Protein AF-A0A0M0W754-F1 (afdb_monomer)

Mean predicted aligned error: 13.83 Å

Sequence (106 aa):
MIEKDYEMIVKIFEEYRSSYNVLHHQVEDVENETIIWSNSYLEIYPYQYELDQLPKPKIYKKEPKSKEGIIVNKLKNNELYFSYNAENKGWGSSFIINETEKKICS

Solvent-accessible surface area (backbone atoms only — not comparable to full-atom values): 6503 Å² total; per-residue (Å²): 110,70,67,61,54,49,54,51,52,51,51,53,50,52,54,53,50,52,54,46,52,55,52,48,54,58,54,56,59,58,72,70,49,48,78,43,35,22,60,44,87,82,77,94,65,92,68,54,75,76,52,69,76,46,82,77,73,54,74,40,98,56,87,65,91,65,41,80,69,25,24,41,34,35,19,51,94,88,38,76,41,38,35,30,30,60,75,41,92,78,53,82,60,46,75,54,76,75,72,84,77,74,74,78,88,126

pLDDT: mean 72.23, std 15.04, range [30.61, 91.88]

Nearest PDB structures (foldseek):
  6h6d-assembly2_D  TM=4.540E-01  e=2.390E+00  Mus musculus
  6h6h-assembly2_D  TM=4.563E-01  e=3.980E+00  Mus musculus
  6h6h-assembly1_A  TM=4.535E-01  e=4.819E+00  Mus musculus
  3quk-assembly2_D  TM=4.568E-01  e=6.627E+00  Mus musculus

Structure (mmCIF, N/CA/C/O backbone):
data_AF-A0A0M0W754-F1
#
_entry.id   AF-A0A0M0W754-F1
#
loop_
_atom_site.group_PDB
_atom_site.id
_atom_site.type_symbol
_atom_site.label_atom_id
_atom_site.label_alt_id
_atom_site.label_comp_id
_atom_site.label_asym_id
_atom_site.label_entity_id
_atom_site.label_seq_id
_atom_site.pdbx_PDB_ins_code
_atom_site.Cartn_x
_atom_site.Cartn_y
_atom_site.Cartn_z
_atom_site.occupancy
_atom_site.B_iso_or_equiv
_atom_site.auth_seq_id
_atom_site.auth_comp_id
_atom_site.auth_asym_id
_atom_site.auth_atom_id
_atom_site.pdbx_PDB_model_num
ATOM 1 N N . MET A 1 1 ? -19.396 -1.748 46.741 1.00 60.88 1 MET A N 1
ATOM 2 C CA . MET A 1 1 ? -18.487 -0.774 46.091 1.00 60.88 1 MET A CA 1
ATOM 3 C C . MET A 1 1 ? -17.536 -1.509 45.157 1.00 60.88 1 MET A C 1
ATOM 5 O O . MET A 1 1 ? -17.645 -1.295 43.965 1.00 60.88 1 MET A O 1
ATOM 9 N N . ILE A 1 2 ? -16.784 -2.491 45.668 1.00 68.12 2 ILE A N 1
ATOM 10 C CA . ILE A 1 2 ? -15.854 -3.351 44.904 1.00 68.12 2 ILE A CA 1
ATOM 11 C C . ILE A 1 2 ? -16.487 -4.017 43.663 1.00 68.12 2 ILE A C 1
ATOM 13 O O . ILE A 1 2 ? -15.866 -4.050 42.609 1.00 68.12 2 ILE A O 1
ATOM 17 N N . GLU A 1 3 ? -17.725 -4.509 43.757 1.00 75.31 3 GLU A N 1
ATOM 18 C CA . GLU A 1 3 ? -18.431 -5.151 42.629 1.00 75.31 3 GLU A CA 1
ATOM 19 C C . GLU A 1 3 ? -18.677 -4.204 41.444 1.00 75.31 3 GLU A C 1
ATOM 21 O O . GLU A 1 3 ? -18.450 -4.580 40.300 1.00 75.31 3 GLU A O 1
ATOM 26 N N . LYS A 1 4 ? -19.061 -2.949 41.713 1.00 77.56 4 LYS A N 1
ATOM 27 C CA . LYS A 1 4 ? -19.285 -1.942 40.661 1.00 77.56 4 LYS A CA 1
ATOM 28 C C . LYS A 1 4 ? -17.984 -1.535 39.978 1.00 77.56 4 LYS A C 1
ATOM 30 O O . LYS A 1 4 ? -17.964 -1.331 38.768 1.00 77.56 4 LYS A O 1
ATOM 35 N N . ASP A 1 5 ? -16.909 -1.431 40.754 1.00 78.69 5 ASP A N 1
ATOM 36 C CA . ASP A 1 5 ? -15.587 -1.105 40.224 1.00 78.69 5 ASP A CA 1
ATOM 37 C C . ASP A 1 5 ? -15.062 -2.257 39.350 1.00 78.69 5 ASP A C 1
ATOM 39 O O . ASP A 1 5 ? -14.513 -2.024 38.275 1.00 78.69 5 ASP A O 1
ATOM 43 N N . TYR A 1 6 ? -15.305 -3.506 39.760 1.00 86.94 6 TYR A N 1
ATOM 44 C CA . TYR A 1 6 ? -14.976 -4.697 38.975 1.00 86.94 6 TYR A CA 1
ATOM 45 C C . TYR A 1 6 ? -15.744 -4.752 37.646 1.00 86.94 6 TYR A C 1
ATOM 47 O O . TYR A 1 6 ? -15.130 -4.916 36.593 1.00 86.94 6 TYR A O 1
ATOM 55 N N . GLU A 1 7 ? -17.064 -4.549 37.667 1.00 89.56 7 GLU A N 1
ATOM 56 C CA . GLU A 1 7 ? -17.894 -4.517 36.453 1.00 89.56 7 GLU A CA 1
ATOM 57 C C . GLU A 1 7 ? -17.443 -3.427 35.470 1.00 89.56 7 GLU A C 1
ATOM 59 O O . GLU A 1 7 ? -17.380 -3.659 34.261 1.00 89.56 7 GLU A O 1
ATOM 64 N N . MET A 1 8 ? -17.074 -2.248 35.982 1.00 90.25 8 MET A N 1
ATOM 65 C CA . MET A 1 8 ? -16.559 -1.150 35.166 1.00 90.25 8 MET A CA 1
ATOM 66 C C . MET A 1 8 ? -15.224 -1.507 34.501 1.00 90.25 8 MET A C 1
ATOM 68 O O . MET A 1 8 ? -15.054 -1.261 33.307 1.00 90.25 8 MET A O 1
ATOM 72 N N . ILE A 1 9 ? -14.291 -2.113 35.242 1.00 88.75 9 ILE A N 1
ATOM 73 C CA . ILE A 1 9 ? -12.989 -2.537 34.705 1.00 88.75 9 ILE A CA 1
ATOM 74 C C . ILE A 1 9 ? -13.167 -3.602 33.617 1.00 88.75 9 ILE A C 1
ATOM 76 O O . ILE A 1 9 ? -12.544 -3.505 32.560 1.00 88.75 9 ILE A O 1
ATOM 80 N N . VAL A 1 10 ? -14.039 -4.589 33.845 1.00 91.50 10 VAL A N 1
ATOM 81 C CA . VAL A 1 10 ? -14.333 -5.639 32.859 1.00 91.50 10 VAL A CA 1
ATOM 82 C C . VAL A 1 10 ? -14.929 -5.038 31.589 1.00 91.50 10 VAL A C 1
ATOM 84 O O . VAL A 1 10 ? -14.492 -5.373 30.491 1.00 91.50 10 VAL A O 1
ATOM 87 N N . L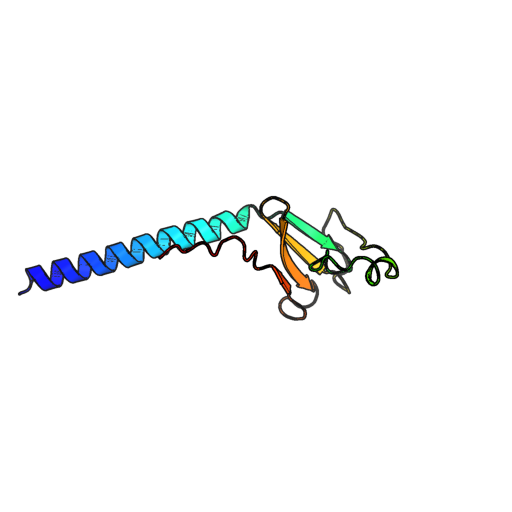YS A 1 11 ? -15.873 -4.100 31.722 1.00 91.12 11 LYS A N 1
ATOM 88 C CA . LYS A 1 11 ? -16.482 -3.430 30.569 1.00 91.12 11 LYS A CA 1
ATOM 89 C C . LYS A 1 11 ? -15.452 -2.664 29.736 1.00 91.12 11 LYS A C 1
ATOM 91 O O . LYS A 1 11 ? -15.432 -2.808 28.518 1.00 91.12 11 LYS A O 1
ATOM 96 N N . ILE A 1 12 ? -14.570 -1.909 30.391 1.00 89.56 12 ILE A N 1
ATOM 97 C CA . ILE A 1 12 ? -13.481 -1.184 29.725 1.00 89.56 12 ILE A CA 1
ATOM 98 C C . ILE A 1 12 ? -12.565 -2.164 28.983 1.00 89.56 12 ILE A C 1
ATOM 100 O O . ILE A 1 12 ? -12.231 -1.942 27.821 1.00 89.56 12 ILE A O 1
ATOM 104 N N . PHE A 1 13 ? -12.174 -3.264 29.629 1.00 91.56 13 PHE A N 1
ATOM 105 C CA . PHE A 1 13 ? -11.316 -4.268 29.007 1.00 91.56 13 PHE A CA 1
ATOM 106 C C . PHE A 1 13 ? -11.955 -4.881 27.756 1.00 91.56 13 PHE A C 1
ATOM 108 O O . PHE A 1 13 ? -11.295 -4.971 26.722 1.00 91.56 13 PHE A O 1
ATOM 115 N N . GLU A 1 14 ? -13.232 -5.259 27.820 1.00 91.88 14 GLU A N 1
ATOM 116 C CA . GLU A 1 14 ? -13.941 -5.833 26.672 1.00 91.88 14 GLU A CA 1
ATOM 117 C C . GLU A 1 14 ? -14.106 -4.821 25.522 1.00 91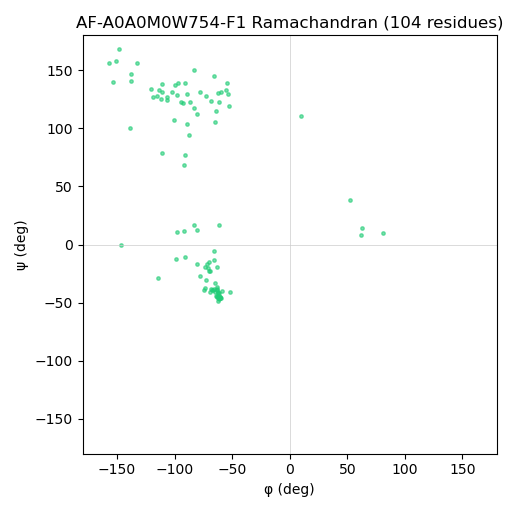.88 14 GLU A C 1
ATOM 119 O O . GLU A 1 14 ? -13.917 -5.181 24.359 1.00 91.88 14 GLU A O 1
ATOM 124 N N . GLU A 1 15 ? -14.359 -3.539 25.815 1.00 89.81 15 GLU A N 1
ATOM 125 C CA . GLU A 1 15 ? -14.408 -2.472 24.799 1.00 89.81 15 GLU A CA 1
ATOM 126 C C . GLU A 1 15 ? -13.058 -2.293 24.081 1.00 89.81 15 GLU A C 1
ATOM 128 O O . GLU A 1 15 ? -12.999 -2.247 22.843 1.00 89.81 15 GLU A O 1
ATOM 133 N N . TYR A 1 16 ? -11.953 -2.252 24.833 1.00 86.50 16 TYR A N 1
ATOM 134 C CA . TYR A 1 16 ? -10.612 -2.170 24.249 1.00 86.50 16 TYR A CA 1
ATOM 135 C C . TYR A 1 16 ? -10.236 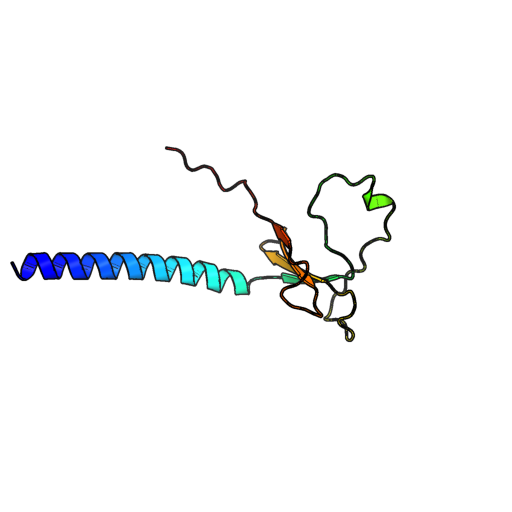-3.437 23.481 1.00 86.50 16 TYR A C 1
ATOM 137 O O . TYR A 1 16 ? -9.647 -3.344 22.405 1.00 86.50 16 TYR A O 1
ATOM 145 N N . ARG A 1 17 ? -10.607 -4.617 23.985 1.00 87.94 17 ARG A N 1
ATOM 146 C CA . ARG A 1 17 ? -10.370 -5.897 23.311 1.00 87.94 17 ARG A CA 1
ATOM 147 C C . ARG A 1 17 ? -11.114 -5.976 21.981 1.00 87.94 17 ARG A C 1
ATOM 149 O O . ARG A 1 17 ? -10.528 -6.376 20.978 1.00 87.94 17 ARG A O 1
ATOM 156 N N . SER A 1 18 ? -12.381 -5.566 21.956 1.00 84.44 18 SER A N 1
ATOM 157 C CA . SER A 1 18 ? -13.166 -5.496 20.723 1.00 84.44 18 SER A CA 1
ATOM 158 C C . SER A 1 18 ? -12.533 -4.529 19.722 1.00 84.44 18 SER A C 1
ATOM 160 O O . SER A 1 18 ? -12.371 -4.870 18.552 1.00 84.44 18 SER A O 1
ATOM 162 N N . SER A 1 19 ? -12.113 -3.349 20.184 1.00 77.62 19 SER A N 1
ATOM 163 C CA . SER A 1 19 ? -11.448 -2.351 19.337 1.00 77.62 19 SER A CA 1
ATOM 164 C C . SER A 1 19 ? -10.123 -2.872 18.771 1.00 77.62 19 SER A C 1
ATOM 166 O O . SER A 1 19 ? -9.847 -2.703 17.587 1.00 77.62 19 SER 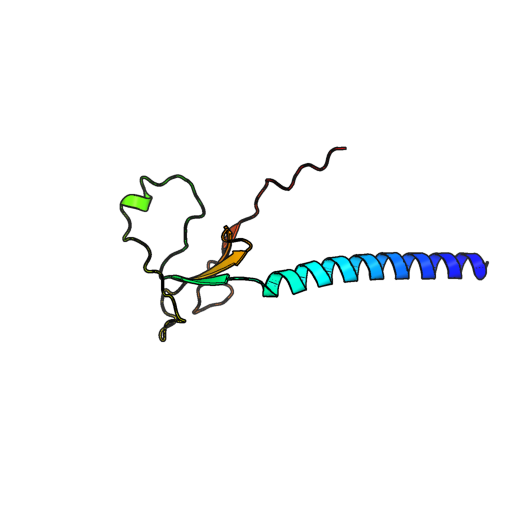A O 1
ATOM 168 N N . TYR A 1 20 ? -9.331 -3.566 19.593 1.00 81.50 20 TYR A N 1
ATOM 169 C CA . TYR A 1 20 ? -8.098 -4.218 19.162 1.00 81.50 20 TYR A CA 1
ATOM 170 C C . TYR A 1 20 ? -8.361 -5.271 18.088 1.00 81.50 20 TYR A C 1
ATOM 172 O O . TYR A 1 20 ? -7.675 -5.274 17.076 1.00 81.50 20 TYR A O 1
ATOM 180 N N . ASN A 1 21 ? -9.371 -6.127 18.264 1.00 75.62 21 ASN A N 1
ATOM 181 C CA . ASN A 1 21 ? -9.697 -7.148 17.272 1.00 75.62 21 ASN A CA 1
ATOM 182 C C . ASN A 1 21 ? -10.096 -6.522 15.931 1.00 75.62 21 ASN A C 1
ATOM 184 O O . ASN A 1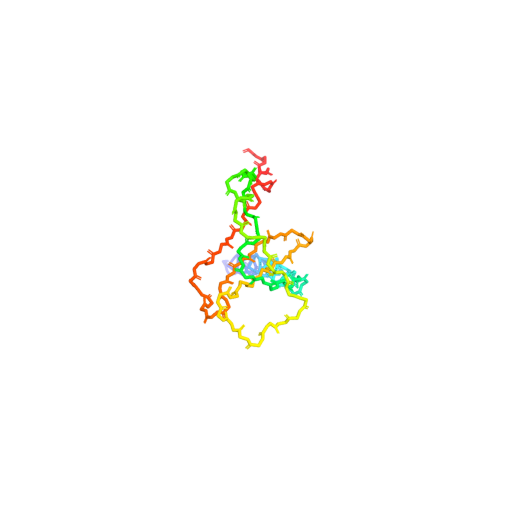 21 ? -9.648 -6.997 14.893 1.00 75.62 21 ASN A O 1
ATOM 188 N N . VAL A 1 22 ? -10.886 -5.444 15.937 1.00 74.44 22 VAL A N 1
ATOM 189 C CA . VAL A 1 22 ? -11.248 -4.718 14.706 1.00 74.44 22 VAL A CA 1
ATOM 190 C C . VAL A 1 22 ? -10.005 -4.144 14.025 1.00 74.44 22 VAL A C 1
ATOM 192 O O . VAL A 1 22 ? -9.821 -4.340 12.826 1.00 74.44 22 VAL A O 1
ATOM 195 N N . LEU A 1 23 ? -9.123 -3.492 14.786 1.00 72.94 23 LEU A N 1
ATOM 196 C CA . LEU A 1 23 ? -7.864 -2.954 14.264 1.00 72.94 23 LEU A CA 1
ATOM 197 C C . LEU A 1 23 ? -6.935 -4.062 13.748 1.00 72.94 23 LEU A C 1
ATOM 199 O O . LEU A 1 23 ? -6.312 -3.899 12.707 1.00 72.94 23 LEU A O 1
ATOM 203 N N . HIS A 1 24 ? -6.872 -5.203 14.433 1.00 70.44 24 HIS A N 1
ATOM 204 C CA . HIS A 1 24 ? -6.090 -6.364 14.015 1.00 70.44 24 HIS A CA 1
ATOM 205 C C . HIS A 1 24 ? -6.574 -6.904 12.671 1.00 70.44 24 HIS A C 1
ATOM 207 O O . HIS A 1 24 ? -5.763 -7.095 11.776 1.00 70.44 24 HIS A O 1
ATOM 213 N N . HIS A 1 25 ? -7.889 -7.059 12.492 1.00 66.69 25 HIS A N 1
ATOM 214 C CA . HIS A 1 25 ? -8.454 -7.496 11.214 1.00 66.69 25 HIS A CA 1
ATOM 215 C C . HIS A 1 25 ? -8.177 -6.477 10.102 1.00 66.69 25 HIS A C 1
ATOM 217 O O . HIS A 1 25 ? -7.871 -6.868 8.982 1.00 66.69 25 HIS A O 1
ATOM 223 N N . GLN A 1 26 ? -8.230 -5.173 10.398 1.00 60.19 26 GLN A N 1
ATOM 224 C CA . GLN A 1 26 ? -7.849 -4.137 9.431 1.00 60.19 26 GLN A CA 1
ATOM 225 C C . GLN A 1 26 ? -6.371 -4.225 9.033 1.00 60.19 26 GLN A C 1
ATOM 227 O O . GLN A 1 26 ? -6.054 -3.974 7.874 1.00 60.19 26 GLN A O 1
ATOM 232 N N . VAL A 1 27 ? -5.483 -4.581 9.967 1.00 59.81 27 VAL A N 1
ATOM 233 C CA . VAL A 1 27 ? -4.048 -4.780 9.714 1.00 59.81 27 VAL A CA 1
ATOM 234 C C . VAL A 1 27 ? -3.780 -6.090 8.971 1.00 59.81 27 VAL A C 1
ATOM 236 O O . VAL A 1 27 ? -2.955 -6.099 8.071 1.00 59.81 27 VAL A O 1
ATOM 239 N N . GLU A 1 28 ? -4.473 -7.184 9.273 1.00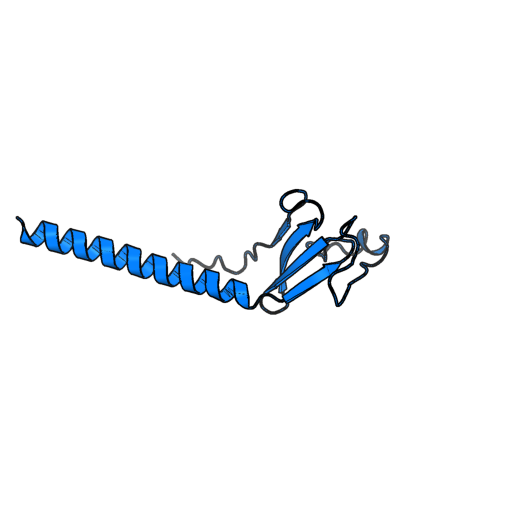 59.19 28 GLU A N 1
ATOM 240 C CA . GLU A 1 28 ? -4.350 -8.430 8.499 1.00 5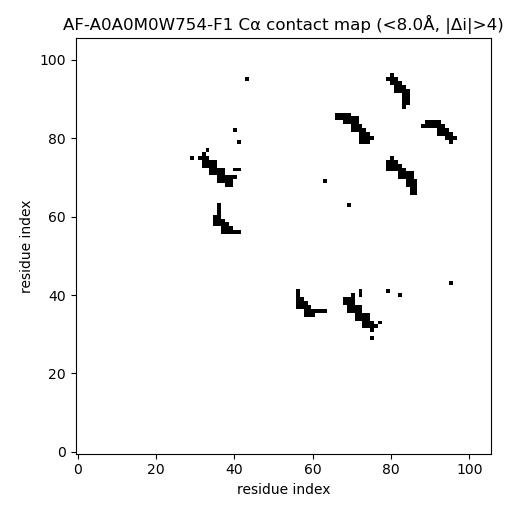9.19 28 GLU A CA 1
ATOM 241 C C . GLU A 1 28 ? -4.850 -8.251 7.059 1.00 59.19 28 GLU A C 1
ATOM 243 O O . GLU A 1 28 ? -4.279 -8.800 6.122 1.00 59.19 28 GLU A O 1
ATOM 248 N N . ASP A 1 29 ? -5.857 -7.405 6.841 1.00 58.81 29 ASP A N 1
ATOM 249 C CA . ASP A 1 29 ? -6.362 -7.094 5.501 1.00 58.81 29 ASP A CA 1
ATOM 250 C C . ASP A 1 29 ? -5.369 -6.254 4.654 1.00 58.81 29 ASP A C 1
ATOM 252 O O . ASP A 1 29 ? -5.489 -6.200 3.429 1.00 58.81 29 ASP A O 1
ATOM 256 N N . VAL A 1 30 ? -4.344 -5.648 5.278 1.00 56.31 30 VAL A N 1
ATOM 257 C CA . VAL A 1 30 ? -3.171 -5.030 4.607 1.00 56.31 30 VAL A CA 1
ATOM 258 C C . VAL A 1 30 ? -2.246 -6.109 4.015 1.00 56.31 30 VAL A C 1
ATOM 260 O O . VAL A 1 30 ? -1.479 -5.833 3.096 1.00 56.31 30 VAL A O 1
ATOM 263 N N . GLU A 1 31 ? -2.306 -7.366 4.465 1.00 55.16 31 GLU A N 1
ATOM 264 C CA . GLU A 1 31 ? -1.475 -8.436 3.888 1.00 55.16 31 GLU A CA 1
ATOM 265 C C . GLU A 1 31 ? -1.958 -8.890 2.498 1.00 55.16 31 GLU A C 1
ATOM 267 O O . GLU A 1 31 ? -1.164 -9.412 1.714 1.00 55.16 31 GLU A O 1
ATOM 272 N N . ASN A 1 32 ? -3.216 -8.612 2.130 1.00 59.84 32 ASN A N 1
ATOM 273 C CA . ASN A 1 32 ? -3.789 -8.932 0.811 1.00 59.84 32 ASN A CA 1
ATOM 274 C C . ASN A 1 32 ? -3.479 -7.886 -0.277 1.00 59.84 32 ASN A C 1
ATOM 276 O O . ASN A 1 32 ? -4.128 -7.830 -1.326 1.00 59.84 32 ASN A O 1
ATOM 280 N N . GLU A 1 33 ? -2.492 -7.029 -0.040 1.00 71.50 33 GLU A N 1
ATOM 281 C CA . GLU A 1 33 ? -2.160 -5.936 -0.940 1.00 71.50 33 GLU A CA 1
ATOM 282 C C . GLU A 1 33 ? -1.371 -6.403 -2.158 1.00 71.50 33 GLU A C 1
ATOM 284 O O . GLU A 1 33 ? -0.331 -7.059 -2.069 1.00 71.50 33 GLU A O 1
ATOM 289 N N . THR A 1 34 ? -1.823 -5.976 -3.333 1.00 80.31 34 THR A N 1
ATOM 290 C CA . THR A 1 34 ? -1.051 -6.150 -4.562 1.00 80.31 34 THR A CA 1
ATOM 291 C C . THR A 1 34 ? -0.085 -4.983 -4.717 1.00 80.31 34 THR A C 1
ATOM 293 O O . THR A 1 34 ? -0.495 -3.825 -4.770 1.00 80.31 34 THR A O 1
ATOM 296 N N . ILE A 1 35 ? 1.212 -5.282 -4.821 1.00 85.00 35 ILE A N 1
ATOM 297 C CA . ILE A 1 35 ? 2.253 -4.271 -5.030 1.00 85.00 35 ILE A CA 1
ATOM 298 C C . ILE A 1 35 ? 2.556 -4.135 -6.524 1.00 85.00 35 ILE A C 1
ATOM 300 O O . ILE A 1 35 ? 2.981 -5.090 -7.176 1.00 85.00 35 ILE A O 1
ATOM 304 N N . ILE A 1 36 ? 2.402 -2.922 -7.050 1.00 86.75 36 ILE A N 1
ATOM 305 C CA . ILE A 1 36 ? 2.753 -2.547 -8.420 1.00 86.75 36 ILE A CA 1
ATOM 306 C C . ILE A 1 36 ? 3.878 -1.514 -8.398 1.00 86.75 36 ILE A C 1
ATOM 308 O O . ILE A 1 36 ? 3.780 -0.463 -7.769 1.00 86.75 36 ILE A O 1
ATOM 312 N N . TRP A 1 37 ? 4.940 -1.781 -9.150 1.00 88.88 37 TRP A N 1
ATOM 313 C CA . TRP A 1 37 ? 6.062 -0.860 -9.304 1.00 88.88 37 TRP A CA 1
ATOM 314 C C . TRP A 1 37 ? 5.891 -0.055 -10.585 1.00 88.88 37 TRP A C 1
ATOM 316 O O . TRP A 1 37 ? 5.534 -0.603 -11.629 1.00 88.88 37 TRP A O 1
ATOM 326 N N . SER A 1 38 ? 6.193 1.233 -10.533 1.00 87.31 38 SER A N 1
ATOM 327 C CA . SER A 1 38 ? 6.067 2.125 -11.688 1.00 87.31 38 SER A CA 1
ATOM 328 C C . SER A 1 38 ? 7.114 3.228 -11.652 1.00 87.31 38 SER A C 1
ATOM 330 O O . SER A 1 38 ? 7.776 3.393 -10.638 1.00 87.31 38 SER A O 1
ATOM 332 N N . ASN A 1 39 ? 7.295 3.973 -12.737 1.00 86.25 39 ASN A N 1
ATOM 333 C CA . ASN A 1 39 ? 8.154 5.166 -12.754 1.00 86.25 39 ASN A CA 1
ATOM 334 C C . ASN A 1 39 ? 7.371 6.485 -12.591 1.00 86.25 39 ASN A C 1
ATOM 336 O O . ASN A 1 39 ? 7.916 7.558 -12.840 1.00 86.25 39 ASN A O 1
ATOM 340 N N . SER A 1 40 ? 6.087 6.408 -12.243 1.00 79.06 40 SER A N 1
ATOM 341 C CA . SER A 1 40 ? 5.200 7.553 -12.035 1.00 79.06 40 SER A CA 1
ATOM 342 C C . SER A 1 40 ? 4.035 7.143 -11.138 1.00 79.06 40 SER A C 1
ATOM 344 O O . SER A 1 40 ? 3.669 5.974 -11.107 1.00 79.06 40 SER A O 1
ATOM 346 N N . TYR A 1 41 ? 3.409 8.087 -10.442 1.00 76.19 41 TYR A N 1
ATOM 347 C CA . TYR A 1 41 ? 2.183 7.793 -9.699 1.00 76.19 41 TYR A CA 1
ATOM 348 C C . TYR A 1 41 ? 1.081 7.345 -10.665 1.00 76.19 41 TYR A C 1
ATOM 350 O O . TYR A 1 41 ? 0.865 7.978 -11.701 1.00 76.19 41 TYR A O 1
ATOM 358 N N . LEU A 1 42 ? 0.432 6.223 -10.354 1.00 72.50 42 LEU A N 1
ATOM 359 C CA . LEU A 1 42 ? -0.708 5.733 -11.121 1.00 72.50 42 LEU A CA 1
ATOM 360 C C . LEU A 1 42 ? -1.937 6.533 -10.659 1.00 72.50 42 LEU A C 1
ATOM 362 O O . LEU A 1 42 ? -2.290 6.484 -9.494 1.00 72.50 42 LEU A O 1
ATOM 366 N N . GLU A 1 43 ? -2.464 7.363 -11.555 1.00 64.50 43 GLU A N 1
ATOM 367 C CA . GLU A 1 43 ? -3.692 8.177 -11.493 1.00 64.50 43 GLU A CA 1
ATOM 368 C C . GLU A 1 43 ? -4.437 8.298 -10.142 1.00 64.50 43 GLU A C 1
ATOM 370 O O . GLU A 1 43 ? -5.128 7.387 -9.697 1.00 64.50 43 GLU A O 1
ATOM 375 N N . ILE A 1 44 ? -4.387 9.504 -9.557 1.00 56.06 44 ILE A N 1
ATOM 376 C CA . ILE A 1 44 ? -5.264 9.952 -8.453 1.00 56.06 44 ILE A CA 1
ATOM 377 C C . ILE A 1 44 ? -6.427 10.820 -8.987 1.00 56.06 44 ILE A C 1
ATOM 379 O O . ILE A 1 44 ? -7.375 11.091 -8.259 1.00 56.06 44 ILE A O 1
ATOM 383 N N . TYR A 1 45 ? -6.393 11.268 -10.252 1.00 49.41 45 TYR A N 1
ATOM 384 C CA . TYR A 1 45 ? -7.323 12.289 -10.753 1.00 49.41 45 TYR A CA 1
ATOM 385 C C . TYR A 1 45 ? -7.885 12.011 -12.161 1.00 49.41 45 TYR A C 1
ATOM 387 O O . TYR A 1 45 ? -7.129 11.627 -13.049 1.00 49.41 45 TYR A O 1
ATOM 395 N N . PRO A 1 46 ? -9.181 12.305 -12.402 1.00 48.94 46 PRO A N 1
ATOM 396 C CA . PRO A 1 46 ? -9.872 12.073 -13.676 1.00 48.94 46 PRO A CA 1
ATOM 397 C C . PRO A 1 46 ? -9.631 13.146 -14.760 1.00 48.94 46 PRO A C 1
ATOM 399 O O . PRO A 1 46 ? -10.333 13.164 -15.769 1.00 48.94 46 PRO A O 1
ATOM 402 N N . TYR A 1 47 ? -8.658 14.047 -14.598 1.00 52.03 47 TYR A N 1
ATOM 403 C CA . TYR A 1 47 ? -8.324 15.052 -15.617 1.00 52.03 47 TYR A CA 1
ATOM 404 C C . TYR A 1 47 ? -7.233 14.500 -16.547 1.00 52.03 47 TYR A C 1
ATOM 406 O O . TYR A 1 47 ? -6.047 14.779 -16.405 1.00 52.03 47 TYR A O 1
ATOM 414 N N . GLN A 1 48 ? -7.655 13.619 -17.457 1.00 57.44 48 GLN A N 1
ATOM 415 C CA . GLN A 1 48 ? -6.778 12.845 -18.346 1.00 57.44 48 GLN A CA 1
ATOM 416 C C . GLN A 1 48 ? -6.090 13.686 -19.436 1.00 57.44 48 GLN A C 1
ATOM 418 O O . GLN A 1 48 ? -5.029 13.301 -19.915 1.00 57.44 48 GLN A O 1
ATOM 423 N N . TYR A 1 49 ? -6.624 14.855 -19.804 1.00 57.53 49 TYR A N 1
ATOM 424 C CA . TYR A 1 49 ? -6.127 15.611 -20.962 1.00 57.53 49 TYR A CA 1
ATOM 425 C C . TYR A 1 49 ? -4.722 16.206 -20.762 1.00 57.53 49 TYR A C 1
ATOM 427 O O . TYR A 1 49 ? -3.895 16.161 -21.674 1.00 57.53 49 TYR A O 1
ATOM 435 N N . GLU A 1 50 ? -4.414 16.753 -19.582 1.00 60.59 50 GLU A N 1
ATOM 436 C CA . GLU A 1 50 ? -3.066 17.254 -19.288 1.00 60.59 50 GLU A CA 1
ATOM 437 C C . GLU A 1 50 ? -2.057 16.113 -19.079 1.00 60.59 50 GLU A C 1
ATOM 439 O O . GLU A 1 50 ? -0.875 16.261 -19.399 1.00 60.59 50 GLU A O 1
ATOM 444 N N . LEU A 1 51 ? -2.521 14.962 -18.577 1.00 60.09 51 LEU A N 1
ATOM 445 C CA . LEU A 1 51 ? -1.695 13.774 -18.346 1.00 60.09 51 LEU A CA 1
ATOM 446 C C . LEU A 1 51 ? -1.396 12.997 -19.634 1.00 60.09 51 LEU A C 1
ATOM 448 O O . LEU A 1 51 ? -0.333 12.389 -19.728 1.00 60.09 51 LEU A O 1
ATOM 452 N N . ASP A 1 52 ? -2.259 13.074 -20.650 1.00 63.75 52 ASP A N 1
ATOM 453 C CA . ASP A 1 52 ? -2.047 12.452 -21.965 1.00 63.75 52 ASP A CA 1
ATOM 454 C C . ASP A 1 52 ? -0.820 13.013 -22.708 1.00 63.75 52 ASP A C 1
ATOM 456 O O . ASP A 1 52 ? -0.282 12.368 -23.613 1.00 63.75 52 ASP A O 1
ATOM 460 N N . GLN A 1 53 ? -0.345 14.202 -22.322 1.00 68.44 53 GLN A N 1
ATOM 461 C CA . GLN A 1 53 ? 0.894 14.787 -22.845 1.00 68.44 53 GLN A CA 1
ATOM 462 C C . GLN A 1 53 ? 2.149 14.225 -22.166 1.00 68.44 53 GLN A C 1
ATOM 464 O O . GLN A 1 53 ? 3.258 14.381 -22.686 1.00 68.44 53 GLN A O 1
ATOM 469 N N . LEU A 1 54 ? 2.001 13.580 -21.006 1.00 69.69 54 LEU A N 1
ATOM 470 C CA . LEU A 1 54 ? 3.112 12.975 -20.288 1.00 69.69 54 LEU A CA 1
ATOM 471 C C . LEU A 1 54 ? 3.426 11.580 -20.851 1.00 69.69 54 LEU A C 1
ATOM 473 O O . LEU A 1 54 ? 2.544 10.865 -21.333 1.00 69.69 54 LEU A O 1
ATOM 477 N N . PRO A 1 55 ? 4.696 11.143 -20.785 1.00 71.25 55 PRO A N 1
ATOM 478 C CA . PRO A 1 55 ? 5.054 9.777 -21.132 1.00 71.25 55 PRO A CA 1
ATOM 479 C C . PRO A 1 55 ? 4.236 8.779 -20.311 1.00 71.25 55 PRO A C 1
ATOM 481 O O . PRO A 1 55 ? 4.153 8.896 -19.088 1.00 71.25 55 PRO A O 1
ATOM 484 N N . LYS A 1 56 ? 3.683 7.761 -20.982 1.00 74.75 56 LYS A N 1
ATOM 485 C CA . LYS A 1 56 ? 2.901 6.718 -20.309 1.00 74.75 56 LYS A CA 1
ATOM 486 C C . LYS A 1 56 ? 3.708 6.069 -19.172 1.00 74.75 56 LYS A C 1
ATOM 488 O O . LYS A 1 56 ? 4.887 5.751 -19.388 1.00 74.75 56 LYS A O 1
ATOM 493 N N . PRO A 1 57 ? 3.079 5.799 -18.011 1.00 79.19 57 PRO A N 1
ATOM 494 C CA . PRO A 1 57 ? 3.714 5.083 -16.914 1.00 79.19 57 PRO A CA 1
ATOM 495 C C . PRO A 1 57 ? 4.297 3.753 -17.391 1.00 79.19 57 PRO A C 1
ATOM 497 O O . PRO A 1 57 ? 3.612 2.937 -18.013 1.00 79.19 57 PRO A O 1
ATOM 500 N N . LYS A 1 58 ? 5.562 3.492 -17.070 1.00 85.31 58 LYS A N 1
ATOM 501 C CA . LYS A 1 58 ? 6.149 2.157 -17.181 1.00 85.31 58 LYS A CA 1
ATOM 502 C C . LYS A 1 58 ? 5.787 1.380 -15.930 1.00 85.31 58 LYS A C 1
ATOM 504 O O . LYS A 1 58 ? 6.213 1.746 -14.840 1.00 85.31 58 LYS A O 1
ATOM 509 N N . ILE A 1 59 ? 5.040 0.297 -16.109 1.00 86.00 59 ILE A N 1
ATOM 510 C CA . ILE A 1 59 ? 4.664 -0.624 -15.037 1.00 86.00 59 ILE A CA 1
ATOM 511 C C . ILE A 1 59 ? 5.611 -1.823 -15.056 1.00 86.00 59 ILE A C 1
ATOM 513 O O . ILE A 1 59 ? 5.799 -2.469 -16.090 1.00 86.00 59 ILE A O 1
ATOM 517 N N . TYR A 1 60 ? 6.189 -2.147 -13.903 1.00 85.06 60 TYR A N 1
ATOM 518 C CA . TYR A 1 60 ? 7.089 -3.281 -13.738 1.00 85.06 60 TYR A CA 1
ATOM 519 C C . TYR A 1 60 ? 6.386 -4.403 -12.972 1.00 85.06 60 TYR A C 1
ATOM 521 O O . TYR A 1 60 ? 5.888 -4.215 -11.865 1.00 85.06 60 TYR A O 1
ATOM 529 N N . LYS A 1 61 ? 6.394 -5.607 -13.555 1.00 75.50 61 LYS A N 1
ATOM 530 C CA . LYS A 1 61 ? 5.822 -6.819 -12.935 1.00 75.50 61 LYS A CA 1
ATOM 531 C C . LYS A 1 61 ? 6.646 -7.354 -11.761 1.00 75.50 61 LYS A C 1
ATOM 533 O O . LYS A 1 61 ? 6.176 -8.202 -11.015 1.00 75.50 61 LYS A O 1
ATOM 538 N N . LYS A 1 62 ? 7.903 -6.926 -11.653 1.00 84.31 62 LYS A N 1
ATOM 539 C CA . LYS A 1 62 ? 8.843 -7.311 -10.600 1.00 84.31 62 LYS A CA 1
ATOM 540 C C . LYS A 1 62 ? 9.513 -6.061 -10.069 1.00 84.31 62 LYS A C 1
ATOM 542 O O . LYS A 1 62 ? 9.622 -5.069 -10.787 1.00 84.31 62 LYS A O 1
ATOM 547 N N . GLU A 1 63 ? 9.998 -6.163 -8.843 1.00 87.19 63 GLU A N 1
ATOM 548 C CA . GLU A 1 63 ? 10.783 -5.126 -8.198 1.00 87.19 63 GLU A CA 1
ATOM 549 C C . GLU A 1 63 ? 11.975 -4.702 -9.082 1.00 87.19 63 GLU A C 1
ATOM 551 O O . GLU A 1 63 ? 12.822 -5.539 -9.421 1.00 87.19 63 GLU A O 1
ATOM 556 N N . PRO A 1 64 ? 12.052 -3.424 -9.495 1.00 87.12 64 PRO A N 1
ATOM 557 C CA . PRO A 1 64 ? 13.183 -2.927 -10.266 1.00 87.12 64 PRO A CA 1
ATOM 558 C C . PRO A 1 64 ? 14.475 -2.952 -9.442 1.00 87.12 64 PRO A C 1
ATOM 560 O O . PRO A 1 64 ? 14.459 -2.694 -8.236 1.00 87.12 64 PRO A O 1
ATOM 563 N N . LYS A 1 65 ? 15.603 -3.233 -10.113 1.00 86.94 65 LYS A N 1
ATOM 564 C CA . LYS A 1 65 ? 16.940 -3.261 -9.490 1.00 86.94 65 LYS A CA 1
ATOM 565 C C . LYS A 1 65 ? 17.381 -1.884 -8.987 1.00 86.94 65 LYS A C 1
ATOM 567 O O . LYS A 1 65 ? 17.971 -1.800 -7.919 1.00 86.94 65 LYS A O 1
ATOM 572 N N . SER A 1 66 ? 17.110 -0.832 -9.765 1.00 86.19 66 SER A N 1
ATOM 573 C CA . SER A 1 66 ? 17.291 0.556 -9.328 1.00 86.19 66 SER A CA 1
ATOM 574 C C . SER A 1 66 ? 15.999 1.062 -8.705 1.00 86.19 66 SER A C 1
ATOM 576 O O . SER A 1 66 ? 14.920 0.777 -9.223 1.00 86.19 66 SER A O 1
ATOM 578 N N . LYS A 1 67 ? 16.114 1.804 -7.605 1.00 84.81 67 LYS A N 1
ATOM 579 C CA . LYS A 1 67 ? 14.983 2.466 -6.945 1.00 84.81 67 LYS A CA 1
ATOM 580 C C . LYS A 1 67 ? 14.741 3.879 -7.457 1.00 84.81 67 LYS A C 1
ATOM 582 O O . LYS A 1 67 ? 13.674 4.422 -7.192 1.00 84.81 67 LYS A O 1
ATOM 587 N N . GLU A 1 68 ? 15.673 4.414 -8.237 1.00 85.00 68 GLU A N 1
ATOM 588 C CA . GLU A 1 68 ? 15.628 5.782 -8.734 1.00 85.00 68 GLU A CA 1
ATOM 589 C C . GLU A 1 68 ? 14.412 6.053 -9.608 1.00 85.00 68 GLU A C 1
ATOM 591 O O . GLU A 1 68 ? 14.152 5.354 -10.590 1.00 85.00 68 GLU A O 1
ATOM 596 N N . GLY A 1 69 ? 13.630 7.050 -9.189 1.00 82.44 69 GLY A N 1
ATOM 597 C CA . GLY A 1 69 ? 12.372 7.417 -9.834 1.00 82.44 69 GLY A CA 1
ATOM 598 C C . GLY A 1 69 ? 11.298 6.324 -9.799 1.00 82.44 69 GLY A C 1
ATOM 599 O O . GLY A 1 69 ? 10.329 6.417 -10.550 1.00 82.44 69 GLY A O 1
ATOM 600 N N . ILE A 1 70 ? 11.449 5.282 -8.971 1.00 89.12 70 ILE A N 1
ATOM 601 C CA . ILE A 1 70 ? 10.457 4.212 -8.851 1.00 89.12 70 ILE A CA 1
ATOM 602 C C . ILE A 1 70 ? 9.429 4.570 -7.784 1.00 89.12 70 ILE A C 1
ATOM 604 O O . ILE A 1 70 ? 9.763 4.873 -6.645 1.00 89.12 70 ILE A O 1
ATOM 608 N N . ILE A 1 71 ? 8.160 4.458 -8.146 1.00 87.12 71 ILE A N 1
ATOM 609 C CA . ILE A 1 71 ? 7.012 4.556 -7.259 1.00 87.12 71 ILE A CA 1
ATOM 610 C C . ILE A 1 71 ? 6.498 3.151 -6.960 1.00 87.12 71 ILE A C 1
ATOM 612 O O . ILE A 1 71 ? 6.287 2.335 -7.867 1.00 87.12 71 ILE A O 1
ATOM 616 N N . VAL A 1 72 ? 6.289 2.881 -5.678 1.00 87.69 72 VAL A N 1
ATOM 617 C CA . VAL A 1 72 ? 5.594 1.699 -5.177 1.00 87.69 72 VAL A CA 1
ATOM 618 C C . VAL A 1 72 ? 4.134 2.066 -5.009 1.00 87.69 72 VAL A C 1
ATOM 620 O O . VAL A 1 72 ? 3.821 2.992 -4.272 1.00 87.69 72 VAL A O 1
ATOM 623 N N . ASN A 1 73 ? 3.257 1.340 -5.685 1.00 84.69 73 ASN A N 1
ATOM 624 C CA . ASN A 1 73 ? 1.815 1.484 -5.587 1.00 84.69 73 ASN A CA 1
ATOM 625 C C . ASN A 1 73 ? 1.267 0.241 -4.906 1.00 84.69 73 ASN A C 1
ATOM 627 O O . ASN A 1 73 ? 1.601 -0.881 -5.291 1.00 84.69 73 ASN A O 1
ATOM 631 N N . LYS A 1 74 ? 0.425 0.439 -3.906 1.00 83.62 74 LYS A N 1
ATOM 632 C CA . LYS A 1 74 ? -0.248 -0.628 -3.196 1.00 83.62 74 LYS A CA 1
ATOM 633 C C . LYS A 1 74 ? -1.734 -0.585 -3.501 1.00 83.62 74 LYS A C 1
ATOM 635 O O . LYS A 1 74 ? -2.389 0.447 -3.338 1.00 83.62 74 LYS A O 1
ATOM 640 N N . LEU A 1 75 ? -2.238 -1.716 -3.973 1.00 79.38 75 LEU A N 1
ATOM 641 C CA . LEU A 1 75 ? -3.618 -1.877 -4.380 1.00 79.38 75 LEU A CA 1
ATOM 642 C C . LEU A 1 75 ? -4.338 -2.799 -3.404 1.00 79.38 75 LEU A C 1
ATOM 644 O O . LEU A 1 75 ? -3.808 -3.845 -3.027 1.00 79.38 75 LEU A O 1
ATOM 648 N N . LYS A 1 76 ? -5.569 -2.429 -3.068 1.00 76.69 76 LYS A N 1
ATOM 649 C CA . LYS A 1 76 ? -6.518 -3.246 -2.316 1.00 76.69 76 LYS A CA 1
ATOM 650 C C . LYS A 1 76 ? -7.733 -3.467 -3.208 1.00 76.69 76 LYS A C 1
ATOM 652 O O . LYS A 1 76 ? -8.257 -2.509 -3.759 1.00 76.69 76 LYS A O 1
ATOM 657 N N . ASN A 1 77 ? -8.151 -4.716 -3.416 1.00 74.31 77 ASN A N 1
ATOM 658 C CA . ASN A 1 77 ? -9.244 -5.055 -4.345 1.00 74.31 77 ASN A CA 1
ATOM 659 C C . ASN A 1 77 ? -9.067 -4.476 -5.769 1.00 74.31 77 ASN A C 1
ATOM 661 O O . ASN A 1 77 ? -10.033 -4.054 -6.394 1.00 74.31 77 ASN A O 1
ATOM 665 N N . ASN A 1 78 ? -7.831 -4.454 -6.286 1.00 73.50 78 ASN A N 1
ATOM 666 C CA . ASN A 1 78 ? -7.441 -3.803 -7.550 1.00 73.50 78 ASN A CA 1
ATOM 667 C C . ASN A 1 78 ? -7.637 -2.276 -7.608 1.00 73.50 78 ASN A C 1
ATOM 669 O O . ASN A 1 78 ? -7.418 -1.685 -8.664 1.00 73.50 78 ASN A O 1
ATOM 673 N N . GLU A 1 79 ? -7.967 -1.625 -6.495 1.00 75.75 79 GLU A N 1
ATOM 674 C CA . GLU A 1 79 ? -8.023 -0.170 -6.386 1.00 75.75 79 GLU A CA 1
ATOM 675 C C . GLU A 1 79 ? -6.755 0.356 -5.721 1.00 75.75 79 GLU A C 1
ATOM 677 O O . GLU A 1 79 ? -6.256 -0.217 -4.749 1.00 75.75 79 GLU A O 1
ATOM 682 N N . LEU A 1 80 ? -6.205 1.446 -6.256 1.00 77.38 80 LEU A N 1
ATOM 683 C CA . LEU A 1 80 ? -5.044 2.089 -5.661 1.00 77.38 80 LEU A CA 1
ATOM 684 C C . LEU A 1 80 ? -5.442 2.730 -4.331 1.00 77.38 80 LEU A C 1
ATOM 686 O O . LEU A 1 80 ? -6.330 3.573 -4.304 1.00 77.38 80 LEU A O 1
ATOM 690 N N . TYR A 1 81 ? -4.769 2.363 -3.241 1.00 74.44 81 TYR A N 1
ATOM 691 C CA . TYR A 1 81 ? -5.042 2.958 -1.929 1.00 74.44 81 TYR A CA 1
ATOM 692 C C . TYR A 1 81 ? -3.854 3.784 -1.409 1.00 74.44 81 TYR A C 1
ATOM 694 O O . TYR A 1 81 ? -4.042 4.765 -0.685 1.00 74.44 81 TYR A O 1
ATOM 702 N N . PHE A 1 82 ? -2.622 3.426 -1.794 1.00 77.81 82 PHE A N 1
ATOM 703 C CA . PHE A 1 82 ? -1.418 4.104 -1.318 1.00 77.81 82 PHE A CA 1
ATOM 704 C C . PHE A 1 82 ? -0.257 4.013 -2.304 1.00 77.81 82 PHE A C 1
ATOM 706 O O . PHE A 1 82 ? 0.017 2.944 -2.847 1.00 77.81 82 PHE A O 1
ATOM 713 N N . SER A 1 83 ? 0.487 5.108 -2.458 1.00 82.75 83 SER A N 1
ATOM 714 C CA . SER A 1 83 ? 1.711 5.135 -3.261 1.00 82.75 83 SER A CA 1
ATOM 715 C C . SER A 1 83 ? 2.828 5.919 -2.589 1.00 82.75 83 SER A C 1
ATOM 717 O O . SER A 1 83 ? 2.571 6.923 -1.929 1.00 82.75 83 SER A O 1
ATOM 719 N N . TYR A 1 84 ? 4.079 5.506 -2.798 1.00 83.69 84 TYR A N 1
ATOM 720 C CA . TYR A 1 84 ? 5.262 6.197 -2.273 1.00 83.69 84 TYR A CA 1
ATOM 721 C C . TYR A 1 84 ? 6.499 6.005 -3.159 1.00 83.69 84 TYR A C 1
ATOM 723 O O . TYR A 1 84 ? 6.603 5.028 -3.902 1.00 83.69 84 TYR A O 1
ATOM 731 N N . ASN A 1 85 ? 7.471 6.915 -3.055 1.00 86.38 85 ASN A N 1
ATOM 732 C CA . ASN A 1 85 ? 8.754 6.788 -3.745 1.00 86.38 85 ASN A CA 1
ATOM 733 C C . ASN A 1 85 ? 9.633 5.700 -3.093 1.00 86.38 85 ASN A C 1
ATOM 735 O O . ASN A 1 85 ? 9.869 5.701 -1.885 1.00 86.38 85 ASN A O 1
ATOM 739 N N . ALA A 1 86 ? 10.134 4.766 -3.899 1.00 86.50 86 ALA A N 1
ATOM 740 C CA . ALA A 1 86 ? 10.891 3.607 -3.449 1.00 86.50 86 ALA A CA 1
ATOM 741 C C . ALA A 1 86 ? 12.283 3.943 -2.886 1.00 86.50 86 ALA A C 1
ATOM 743 O O . ALA A 1 86 ? 12.810 3.145 -2.112 1.00 86.50 86 ALA A O 1
ATOM 744 N N . GLU A 1 87 ? 12.873 5.087 -3.247 1.00 83.62 87 GLU A N 1
ATOM 745 C CA . GLU A 1 87 ? 14.149 5.552 -2.685 1.00 83.62 87 GLU A CA 1
ATOM 746 C C . GLU A 1 87 ? 13.991 6.063 -1.256 1.00 83.62 87 GLU A C 1
ATOM 748 O O . GLU A 1 87 ? 14.855 5.836 -0.415 1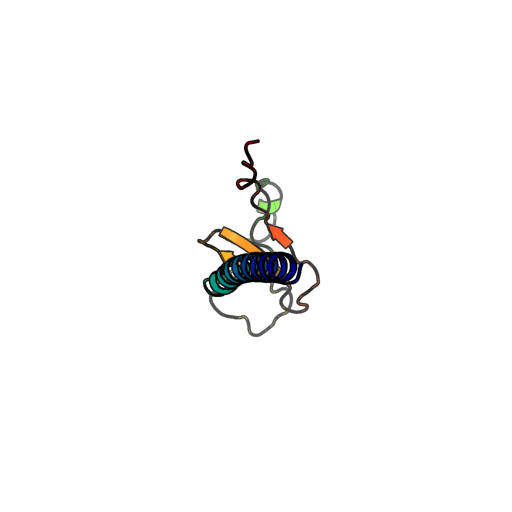.00 83.62 87 GLU A O 1
ATOM 753 N N . ASN A 1 88 ? 12.872 6.733 -0.974 1.00 72.44 88 ASN A N 1
ATOM 754 C CA . ASN A 1 88 ? 12.615 7.394 0.297 1.00 72.44 88 ASN A CA 1
ATOM 755 C C . ASN A 1 88 ? 11.167 7.154 0.723 1.00 72.44 88 ASN A C 1
ATOM 757 O O . ASN A 1 88 ? 10.263 7.872 0.295 1.00 72.44 88 ASN A O 1
ATOM 761 N N . LYS A 1 89 ? 10.963 6.192 1.637 1.00 62.81 89 LYS A N 1
ATOM 762 C CA . LYS A 1 89 ? 9.653 5.722 2.142 1.00 62.81 89 LYS A CA 1
ATOM 763 C C . LYS A 1 89 ? 8.774 6.775 2.865 1.00 62.81 89 LYS A C 1
ATOM 765 O O . LYS A 1 89 ? 7.829 6.405 3.549 1.00 62.81 89 LYS A O 1
ATOM 770 N N . GLY A 1 90 ? 9.034 8.071 2.718 1.00 56.69 90 GLY A N 1
ATOM 771 C CA . GLY A 1 90 ? 8.230 9.150 3.303 1.00 56.69 90 GLY A CA 1
ATOM 772 C C . GLY A 1 90 ? 8.147 10.431 2.470 1.00 56.69 90 GLY A C 1
ATOM 773 O O . GLY A 1 90 ? 7.493 11.375 2.901 1.00 56.69 90 GLY A O 1
ATOM 774 N N . TRP A 1 91 ? 8.789 10.496 1.298 1.00 53.66 91 TRP A N 1
ATOM 775 C CA . TRP A 1 91 ? 8.756 11.679 0.431 1.00 53.66 91 TRP A CA 1
ATOM 776 C C . TRP A 1 91 ? 7.873 11.419 -0.795 1.00 53.66 91 TRP A C 1
ATOM 778 O O . TRP A 1 91 ? 8.088 10.458 -1.531 1.00 53.66 91 TRP A O 1
ATOM 788 N N . GLY A 1 92 ? 6.872 12.281 -1.009 1.00 57.31 92 GLY A N 1
ATOM 789 C CA . GLY A 1 92 ? 5.925 12.180 -2.129 1.00 57.31 92 GLY A CA 1
ATOM 790 C C . GLY A 1 92 ? 4.774 11.187 -1.934 1.00 57.31 92 GLY A C 1
ATOM 791 O O . GLY A 1 92 ? 4.044 10.920 -2.884 1.00 57.31 92 GLY A O 1
ATOM 792 N N . SER A 1 93 ? 4.590 10.640 -0.730 1.00 62.69 93 SER A N 1
ATOM 793 C CA . SER A 1 93 ? 3.527 9.669 -0.466 1.00 62.69 93 SER A CA 1
ATOM 794 C C . SER A 1 93 ? 2.142 10.249 -0.748 1.00 62.69 93 SER A C 1
ATOM 796 O O . SER A 1 93 ? 1.813 11.338 -0.281 1.00 62.69 93 SER A O 1
ATOM 798 N N . SER A 1 94 ? 1.328 9.503 -1.488 1.00 62.19 94 SER A N 1
ATOM 799 C CA . SER A 1 94 ? -0.048 9.871 -1.808 1.00 62.19 94 SER A CA 1
ATOM 800 C C . SER A 1 94 ? -1.006 8.808 -1.289 1.00 62.19 94 SER A C 1
ATOM 802 O O . SER A 1 94 ? -0.775 7.611 -1.467 1.00 62.19 94 SER A O 1
ATOM 804 N N . PHE A 1 95 ? -2.073 9.259 -0.637 1.00 61.53 95 PHE A N 1
ATOM 805 C CA . PHE A 1 95 ? -3.120 8.416 -0.073 1.00 61.53 95 PHE A CA 1
ATOM 806 C C . PHE A 1 95 ? -4.406 8.669 -0.844 1.00 61.53 95 PHE A C 1
ATOM 808 O O . PHE A 1 95 ? -4.775 9.827 -1.047 1.00 61.53 95 PHE A O 1
ATOM 815 N N . ILE A 1 96 ? -5.092 7.602 -1.239 1.00 61.75 96 ILE A N 1
ATOM 816 C CA . ILE A 1 96 ? -6.432 7.713 -1.806 1.00 61.75 96 ILE A CA 1
ATOM 817 C C . ILE A 1 96 ? -7.415 7.357 -0.698 1.00 61.75 96 ILE A C 1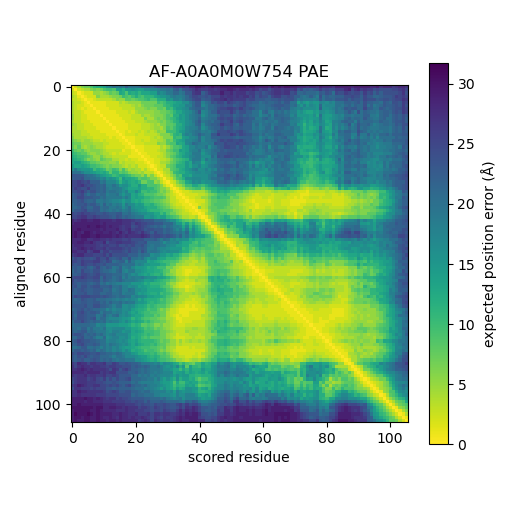
ATOM 819 O O . ILE A 1 96 ? -7.523 6.206 -0.283 1.00 61.75 96 ILE A O 1
ATOM 823 N N . ILE A 1 97 ? -8.103 8.373 -0.179 1.00 56.25 97 ILE A N 1
ATOM 824 C CA . ILE A 1 97 ? -9.235 8.187 0.726 1.00 56.25 97 ILE A CA 1
ATOM 825 C C . ILE A 1 97 ? -10.471 8.094 -0.167 1.00 56.25 97 ILE A C 1
ATOM 827 O O . ILE A 1 97 ? -10.930 9.110 -0.685 1.00 56.25 97 ILE A O 1
ATOM 831 N N . ASN A 1 98 ? -11.004 6.888 -0.370 1.00 50.47 98 ASN A N 1
ATOM 832 C CA . ASN A 1 98 ? -12.316 6.729 -0.995 1.00 50.47 98 ASN A CA 1
ATOM 833 C C . ASN A 1 98 ? -13.371 7.353 -0.060 1.00 50.47 98 ASN A C 1
ATOM 835 O O . ASN A 1 98 ? -13.707 6.791 0.981 1.00 50.47 98 ASN A O 1
ATOM 839 N N . GLU A 1 99 ? -13.898 8.531 -0.409 1.00 49.66 99 GLU A N 1
ATOM 840 C CA . GLU A 1 99 ? -14.946 9.220 0.368 1.00 49.66 99 GLU A CA 1
ATOM 841 C C . GLU A 1 99 ? -16.292 8.462 0.393 1.00 49.66 99 GLU A C 1
ATOM 843 O O . GLU A 1 99 ? -17.216 8.845 1.115 1.00 49.66 99 GLU A O 1
ATOM 848 N N . THR A 1 100 ? -16.417 7.357 -0.346 1.00 48.62 100 THR A N 1
ATOM 849 C CA . THR A 1 100 ? -17.635 6.544 -0.457 1.00 48.62 100 THR A CA 1
ATOM 850 C C . THR A 1 100 ? -18.052 5.834 0.836 1.00 48.62 100 THR A C 1
ATOM 852 O O . THR A 1 100 ? -19.204 5.415 0.932 1.00 48.62 100 THR A O 1
ATOM 855 N N . GLU A 1 101 ? -17.196 5.758 1.861 1.00 45.91 101 GLU A N 1
ATOM 856 C CA . GLU A 1 101 ? -17.564 5.213 3.181 1.00 45.91 101 GLU A CA 1
ATOM 857 C C . GLU A 1 101 ? -18.079 6.262 4.189 1.00 45.91 101 GLU A C 1
ATOM 859 O O . GLU A 1 101 ? -18.310 5.944 5.354 1.00 45.91 101 GLU A O 1
ATOM 864 N N . LYS A 1 102 ? -18.379 7.502 3.772 1.00 41.38 102 LYS A N 1
ATOM 865 C CA . LYS A 1 102 ? -19.211 8.415 4.582 1.00 41.38 102 LYS A CA 1
ATOM 866 C C . LYS A 1 102 ? -20.696 8.303 4.227 1.00 41.38 102 LYS A C 1
ATOM 868 O O . LYS A 1 102 ? -21.330 9.252 3.776 1.00 41.38 102 LYS A O 1
ATOM 873 N N . LYS A 1 103 ? -21.292 7.155 4.553 1.00 39.94 103 LYS A N 1
ATOM 874 C CA . LYS A 1 103 ? -22.674 7.117 5.058 1.00 39.94 103 LYS A CA 1
ATOM 875 C C . LYS A 1 103 ? -22.640 6.719 6.527 1.00 39.94 103 LYS A C 1
ATOM 877 O O . LYS A 1 103 ? -22.941 5.589 6.887 1.00 39.94 103 LYS A O 1
ATOM 882 N N . ILE A 1 104 ? -22.320 7.685 7.382 1.00 30.61 104 ILE A N 1
ATOM 883 C CA . ILE A 1 104 ? -22.878 7.673 8.732 1.00 30.61 104 ILE A CA 1
ATOM 884 C C . ILE A 1 104 ? -24.208 8.407 8.605 1.00 30.61 104 ILE A C 1
ATOM 886 O O . ILE A 1 104 ? -24.268 9.633 8.581 1.00 30.61 104 ILE A O 1
ATOM 890 N N . CYS A 1 105 ? -25.270 7.628 8.416 1.00 34.88 105 CYS A N 1
ATOM 891 C CA . CYS A 1 105 ? -26.592 8.072 8.812 1.00 34.88 105 CYS A CA 1
ATOM 892 C C . CYS A 1 105 ? -26.591 8.223 10.334 1.00 34.88 105 CYS A C 1
ATOM 894 O O . CYS A 1 105 ? -26.483 7.226 11.044 1.00 34.88 105 CYS A O 1
ATOM 896 N N . SER A 1 106 ? -26.750 9.458 10.793 1.00 30.73 106 SER A N 1
ATOM 897 C CA . SER A 1 106 ? -27.506 9.825 11.992 1.00 30.73 106 SER A CA 1
ATOM 898 C C . SER A 1 106 ? -27.763 11.321 11.944 1.00 30.73 106 SER A C 1
ATOM 900 O O . SER A 1 106 ? -26.751 12.056 11.902 1.00 30.73 106 SER A O 1
#

Secondary structure (DSSP, 8-state):
-HHHHHHHHHHHHHHHHHHHHHHHHHHHGGGGPEEEEESS---S-S-HHHHTTSPPPPEESS--S--TTPEEEEEETTEEEEEEESSSTTSS-EE---GGG-----

Foldseek 3Di:
DVVVVVVVVVVVVVVVVVVVVVVVVVVVLQVQKDKKKWLDDDDPDPPCPVVVPPDDIDIDPDDDPDQPSMKIFIDRPNHTAWIDRSVDRPPPIDGRDPPVPPPPDD

Radius of gyration: 21.02 Å; Cα contacts (8 Å, |Δi|>4): 111; chains: 1; bounding box: 45×26×69 Å